Protein AF-K1QBT9-F1 (afdb_monomer)

InterPro domains:
  IPR003609 PAN/Appl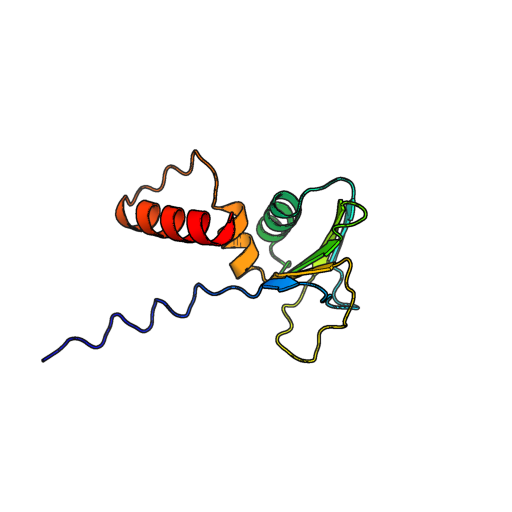e domain [PF00024] (20-82)

Mean predicted aligned error: 10.15 Å

Solvent-accessible surface area (backbone atoms only — not comparable to full-atom values): 6742 Å² total; per-residue (Å²): 143,89,88,81,87,72,71,82,71,67,72,80,67,76,38,52,73,39,81,25,22,31,70,74,95,36,76,72,48,75,52,66,85,42,54,69,53,53,43,25,42,53,31,69,72,36,85,65,37,27,18,35,33,31,30,75,83,71,27,32,30,32,30,14,58,53,66,69,76,73,86,70,43,47,84,36,75,54,25,32,24,31,25,44,57,29,22,53,53,57,46,62,62,50,101,76,70,85,59,94,45,71,73,57,46,56,51,51,54,51,56,42,57,70,73,75,112

pLDDT: mean 80.0, std 20.28, range [39.88, 98.38]

Radius of gyration: 15.53 Å; Cα contacts (8 Å, |Δi|>4): 201; chains: 1; bounding box: 28×53×39 Å

Foldseek 3Di:
DPPDPPPPVVVPQPWDKDAQKDAPPQFPDKDFPADPLVLLVVLLVDPQFFKWKAFQVGRMITTGSDDDDPPNIDGGNRIMITTNSRSCLSNVPDPDPPDVDPVVVVVSVVSNVVVVD

Structure (mmCIF, N/CA/C/O backbone):
data_AF-K1QBT9-F1
#
_entry.id   AF-K1QBT9-F1
#
loop_
_atom_site.group_PDB
_atom_site.id
_atom_site.type_symbol
_atom_site.label_atom_id
_atom_site.label_alt_id
_atom_site.label_comp_id
_atom_site.label_asym_id
_atom_site.label_entity_id
_atom_site.label_seq_id
_atom_site.pdbx_PDB_ins_code
_atom_site.Cartn_x
_atom_site.Cartn_y
_atom_site.Cartn_z
_atom_site.occupancy
_atom_site.B_iso_or_equiv
_atom_site.auth_seq_id
_atom_site.auth_comp_id
_atom_site.auth_asym_id
_atom_site.auth_atom_id
_atom_site.pdbx_PDB_model_num
ATOM 1 N N . MET A 1 1 ? 10.843 -41.337 18.438 1.00 39.91 1 MET A N 1
ATOM 2 C CA . MET A 1 1 ? 10.673 -40.522 17.213 1.00 39.91 1 MET A CA 1
ATOM 3 C C . MET A 1 1 ? 9.212 -40.132 17.057 1.00 39.91 1 MET A C 1
ATOM 5 O O . MET A 1 1 ? 8.413 -40.999 16.743 1.00 39.91 1 MET A O 1
ATOM 9 N N . LYS A 1 2 ? 8.862 -38.873 17.334 1.00 43.38 2 LYS A N 1
ATOM 10 C CA . LYS A 1 2 ? 7.578 -38.223 16.996 1.00 43.38 2 LYS A CA 1
ATOM 11 C C . LYS A 1 2 ? 7.797 -36.707 17.134 1.00 43.38 2 LYS A C 1
ATOM 13 O O . LYS A 1 2 ? 7.270 -36.060 18.024 1.00 43.38 2 LYS A O 1
ATOM 18 N N . VAL A 1 3 ? 8.692 -36.174 16.302 1.00 46.22 3 VAL A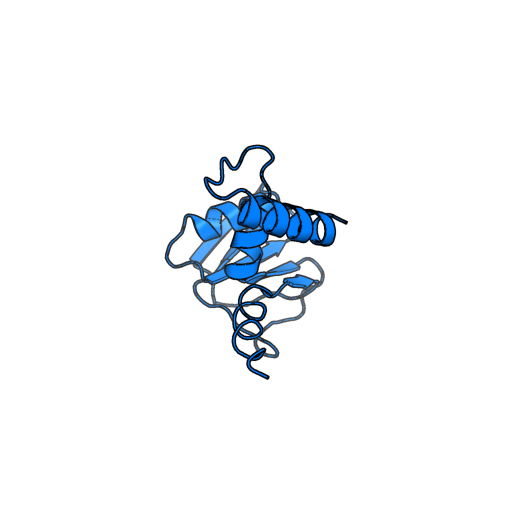 N 1
ATOM 19 C CA . VAL A 1 3 ? 9.015 -34.739 16.214 1.00 46.22 3 VAL A CA 1
ATOM 20 C C . VAL A 1 3 ? 8.748 -34.314 14.774 1.00 46.22 3 VAL A C 1
ATOM 22 O O . VAL A 1 3 ? 9.682 -34.131 14.014 1.00 46.22 3 VAL A O 1
ATOM 25 N N . PHE A 1 4 ? 7.479 -34.266 14.356 1.00 45.38 4 PHE A N 1
ATOM 26 C CA . PHE A 1 4 ? 7.121 -33.834 12.992 1.00 45.38 4 PHE A CA 1
ATOM 27 C C . PHE A 1 4 ? 5.760 -33.113 12.894 1.00 45.38 4 PHE A C 1
ATOM 29 O O . PHE A 1 4 ? 5.167 -33.081 11.826 1.00 45.38 4 PHE A O 1
ATOM 36 N N . ILE A 1 5 ? 5.252 -32.496 13.973 1.00 49.09 5 ILE A N 1
ATOM 37 C CA . ILE A 1 5 ? 4.005 -31.689 13.923 1.00 49.09 5 ILE A CA 1
ATOM 38 C C . ILE A 1 5 ? 4.209 -30.278 14.506 1.00 49.09 5 ILE A C 1
ATOM 40 O O . ILE A 1 5 ? 3.358 -29.751 15.208 1.00 49.09 5 ILE A O 1
ATOM 44 N N . LEU A 1 6 ? 5.368 -29.658 14.267 1.00 44.72 6 LEU A N 1
ATOM 45 C CA . LEU A 1 6 ? 5.625 -28.265 14.683 1.00 44.72 6 LEU A CA 1
ATOM 46 C C . LEU A 1 6 ? 6.148 -27.362 13.554 1.00 44.72 6 LEU A C 1
ATOM 48 O O . LEU A 1 6 ? 6.244 -26.155 13.741 1.00 44.72 6 LEU A O 1
ATOM 52 N N . LEU A 1 7 ? 6.436 -27.916 12.371 1.00 41.09 7 LEU A N 1
ATOM 53 C CA . LEU A 1 7 ? 6.976 -27.165 11.229 1.00 41.09 7 LEU A CA 1
ATOM 54 C C . LEU A 1 7 ? 5.905 -26.576 10.298 1.00 41.09 7 LEU A C 1
ATOM 56 O O . LEU A 1 7 ? 6.219 -25.677 9.530 1.00 41.09 7 LEU A O 1
ATOM 60 N N . SER A 1 8 ? 4.646 -27.016 10.374 1.00 39.88 8 SER A N 1
ATOM 61 C CA . SER A 1 8 ? 3.584 -26.532 9.476 1.00 39.88 8 SER A CA 1
ATOM 62 C C . SER A 1 8 ? 3.022 -25.156 9.849 1.00 39.88 8 SER A C 1
ATOM 64 O O . SER A 1 8 ? 2.360 -24.531 9.028 1.00 39.88 8 SER A O 1
ATOM 66 N N . VAL A 1 9 ? 3.283 -24.663 11.065 1.00 43.50 9 VAL A N 1
ATOM 67 C CA . VAL A 1 9 ? 2.724 -23.388 11.555 1.00 43.50 9 VAL A CA 1
ATOM 68 C C . VAL A 1 9 ? 3.670 -22.199 11.350 1.00 43.50 9 VAL A C 1
ATOM 70 O O . VAL A 1 9 ? 3.236 -21.057 11.456 1.00 43.50 9 VAL A O 1
ATOM 73 N N . LEU A 1 10 ? 4.953 -22.435 11.037 1.00 43.00 10 LEU A N 1
ATOM 74 C CA . LEU A 1 10 ? 5.927 -21.355 10.809 1.00 43.00 10 LEU A CA 1
ATOM 75 C C . LEU A 1 10 ? 5.833 -20.735 9.407 1.00 43.00 10 LEU A C 1
ATOM 77 O O . LEU A 1 10 ? 6.249 -19.597 9.221 1.00 43.00 10 LEU A O 1
ATOM 81 N N . SER A 1 11 ? 5.288 -21.452 8.424 1.00 42.75 11 SER A N 1
ATOM 82 C CA . SER A 1 11 ? 5.237 -20.990 7.028 1.00 42.75 11 SER A CA 1
ATOM 83 C C . SER A 1 11 ? 4.114 -19.983 6.747 1.00 42.75 11 SER A C 1
ATOM 85 O O . SER A 1 11 ? 4.080 -19.397 5.673 1.00 42.75 11 SER A O 1
ATOM 87 N N . LEU A 1 12 ? 3.196 -19.770 7.696 1.00 45.06 12 LEU A N 1
ATOM 88 C CA . LEU A 1 12 ? 1.986 -18.954 7.519 1.00 45.06 12 LEU A CA 1
ATOM 89 C C . LEU A 1 12 ? 2.170 -17.461 7.856 1.00 45.06 12 LEU A C 1
ATOM 91 O O . LEU A 1 12 ? 1.202 -16.710 7.820 1.00 45.06 12 LEU A O 1
ATOM 95 N N . ILE A 1 13 ? 3.389 -17.022 8.186 1.00 54.06 13 ILE A N 1
ATOM 96 C CA . ILE A 1 13 ? 3.663 -15.659 8.695 1.00 54.06 13 ILE A CA 1
ATOM 97 C C . ILE A 1 13 ? 4.619 -14.843 7.806 1.00 54.06 13 ILE A C 1
ATOM 99 O O . ILE A 1 13 ? 4.928 -13.684 8.099 1.00 54.06 13 ILE A O 1
ATOM 103 N N . ALA A 1 14 ? 5.091 -15.414 6.698 1.00 67.62 14 ALA A N 1
ATOM 104 C CA . ALA A 1 14 ? 5.900 -14.688 5.725 1.00 67.62 14 ALA A CA 1
ATOM 105 C C . ALA A 1 14 ? 4.981 -13.940 4.747 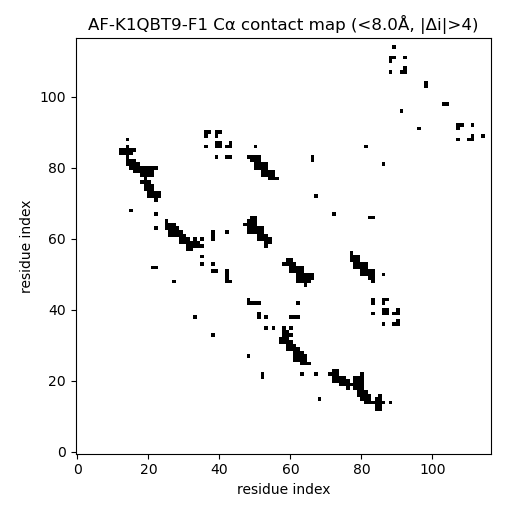1.00 67.62 14 ALA A C 1
ATOM 107 O O . ALA A 1 14 ? 4.741 -14.404 3.640 1.00 67.62 14 ALA A O 1
ATOM 108 N N . GLY A 1 15 ? 4.416 -12.813 5.187 1.00 84.19 15 GLY A N 1
ATOM 109 C CA . GLY A 1 15 ? 3.724 -11.898 4.277 1.00 84.19 15 GLY A CA 1
ATOM 110 C C . GLY A 1 15 ? 4.679 -11.288 3.250 1.00 84.19 15 GLY A C 1
ATOM 111 O O . GLY A 1 15 ? 5.836 -11.005 3.577 1.00 84.19 15 GLY A O 1
ATOM 112 N N . GLU A 1 16 ? 4.189 -11.086 2.033 1.00 92.19 16 GLU A N 1
ATOM 113 C CA . GLU A 1 16 ? 4.936 -10.548 0.898 1.00 92.19 16 GLU A CA 1
ATOM 114 C C . GLU A 1 16 ? 5.246 -9.054 1.078 1.00 92.19 16 GLU A C 1
ATOM 116 O O . GLU A 1 16 ? 4.393 -8.267 1.499 1.00 92.19 16 GLU A O 1
ATOM 121 N N . TYR A 1 17 ? 6.489 -8.686 0.764 1.00 93.56 17 TYR A N 1
ATOM 122 C CA . TYR A 1 17 ? 7.017 -7.325 0.793 1.00 93.56 17 TYR A CA 1
ATOM 123 C C . TYR A 1 17 ? 7.923 -7.143 -0.416 1.00 93.56 17 TYR A C 1
ATOM 125 O O . TYR A 1 17 ? 9.036 -7.669 -0.440 1.00 93.56 17 TYR A O 1
ATOM 133 N N . ASP A 1 18 ? 7.448 -6.396 -1.405 1.00 94.50 18 ASP A N 1
ATOM 134 C CA . ASP A 1 18 ? 8.147 -6.235 -2.673 1.00 94.50 18 ASP A CA 1
ATOM 135 C C . ASP A 1 18 ? 8.455 -4.757 -2.914 1.00 94.50 18 ASP A C 1
ATOM 137 O O . ASP A 1 18 ? 7.584 -3.941 -3.233 1.00 94.50 18 ASP A O 1
ATOM 141 N N . TYR A 1 19 ? 9.731 -4.402 -2.777 1.00 95.31 19 TYR A N 1
ATOM 142 C CA . TYR A 1 19 ? 10.216 -3.072 -3.123 1.00 95.31 19 TYR A CA 1
ATOM 143 C C . TYR A 1 19 ? 10.219 -2.879 -4.641 1.00 95.31 19 TYR A C 1
ATOM 145 O O . TYR A 1 19 ? 10.738 -3.713 -5.380 1.00 95.31 19 TYR A O 1
ATOM 153 N N . GLY A 1 20 ? 9.733 -1.728 -5.101 1.00 95.75 20 GLY A N 1
ATOM 154 C CA . GLY A 1 20 ? 9.747 -1.367 -6.515 1.00 95.75 20 GLY A CA 1
ATOM 155 C C . GLY A 1 20 ? 8.633 -2.032 -7.317 1.00 95.75 20 GLY A C 1
ATOM 156 O O . GLY A 1 20 ? 8.694 -2.036 -8.545 1.00 95.75 20 GLY A O 1
ATOM 157 N N . TYR A 1 21 ? 7.635 -2.586 -6.629 1.00 95.94 21 TYR A N 1
ATOM 158 C CA . TYR A 1 21 ? 6.472 -3.208 -7.234 1.00 95.94 21 TYR A CA 1
ATOM 159 C C . TYR A 1 21 ? 5.183 -2.564 -6.743 1.00 95.94 21 TYR A C 1
AT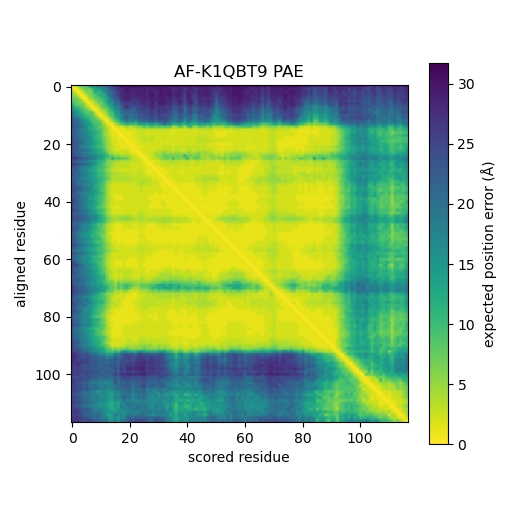OM 161 O O . TYR A 1 21 ? 5.087 -2.067 -5.619 1.00 95.94 21 TYR A O 1
ATOM 169 N N . ARG A 1 22 ? 4.181 -2.611 -7.615 1.00 95.25 22 ARG A N 1
ATOM 170 C CA . ARG A 1 22 ? 2.818 -2.152 -7.384 1.00 95.25 22 ARG A CA 1
ATOM 171 C C . ARG A 1 22 ? 1.850 -3.163 -7.985 1.00 95.25 22 ARG A C 1
ATOM 173 O O . ARG A 1 22 ? 2.166 -3.837 -8.962 1.00 95.25 22 ARG A O 1
ATOM 180 N N . VAL A 1 23 ? 0.661 -3.267 -7.410 1.00 94.62 23 VAL A N 1
ATOM 181 C CA . VAL A 1 23 ? -0.469 -3.931 -8.058 1.00 94.62 23 VAL A CA 1
ATOM 182 C C . VAL A 1 23 ? -1.398 -2.886 -8.671 1.00 94.62 23 VAL A C 1
ATOM 184 O O . VAL A 1 23 ? -1.887 -1.999 -7.972 1.00 94.62 23 VAL A O 1
ATOM 187 N N . ASP A 1 24 ? -1.663 -3.018 -9.970 1.00 90.56 24 ASP A N 1
ATOM 188 C CA . ASP A 1 24 ? -2.519 -2.109 -10.732 1.00 90.56 24 ASP A CA 1
ATOM 189 C C . ASP A 1 24 ? -3.977 -2.583 -10.778 1.00 90.56 24 ASP A C 1
ATOM 191 O O . ASP A 1 24 ? -4.270 -3.778 -10.751 1.00 90.56 24 ASP A O 1
ATOM 195 N N . ASN A 1 25 ? -4.913 -1.638 -10.913 1.00 87.38 25 ASN A N 1
ATOM 196 C CA . ASN A 1 25 ? -6.351 -1.893 -11.111 1.00 87.38 25 ASN A CA 1
ATOM 197 C C . ASN A 1 25 ? -7.042 -2.702 -9.994 1.00 87.38 25 ASN A C 1
ATOM 199 O O . ASN A 1 25 ? -8.173 -3.162 -10.167 1.00 87.38 25 ASN A O 1
ATOM 203 N N . GLN A 1 26 ? -6.397 -2.842 -8.834 1.00 89.56 26 GLN A N 1
ATOM 204 C CA . GLN A 1 26 ? -6.975 -3.480 -7.650 1.00 89.56 26 GLN A CA 1
ATOM 205 C C . GLN A 1 26 ? -7.428 -2.469 -6.584 1.00 89.56 26 GLN A C 1
ATOM 207 O O . GLN A 1 26 ? -7.718 -2.858 -5.457 1.00 89.56 26 GLN A O 1
ATOM 212 N N . LEU A 1 27 ? -7.503 -1.178 -6.927 1.00 93.12 27 LEU A N 1
ATOM 213 C CA . LEU A 1 27 ? -7.707 -0.089 -5.974 1.00 93.12 27 LEU A CA 1
ATOM 214 C C . LEU A 1 27 ? -9.090 -0.143 -5.308 1.00 93.12 27 LEU A C 1
ATOM 216 O O . LEU A 1 27 ? -10.126 -0.067 -5.964 1.00 93.12 27 LEU A O 1
ATOM 220 N N . LEU A 1 28 ? -9.085 -0.196 -3.982 1.00 95.06 28 LEU A N 1
ATOM 221 C CA . LEU A 1 28 ? -10.250 -0.038 -3.119 1.00 95.06 28 LEU A CA 1
ATOM 222 C C . LEU A 1 28 ? -10.386 1.408 -2.631 1.00 95.06 28 LEU A C 1
ATOM 224 O O . LEU A 1 28 ? -11.477 1.973 -2.616 1.00 95.06 28 LEU A O 1
ATOM 228 N N . LYS A 1 29 ? -9.272 1.995 -2.186 1.00 95.81 29 LYS A N 1
ATOM 229 C CA . LYS A 1 29 ? -9.209 3.347 -1.626 1.00 95.81 29 LYS A CA 1
ATOM 230 C C . LYS A 1 29 ? -7.782 3.869 -1.720 1.00 95.81 29 LYS A C 1
ATOM 232 O O . LYS A 1 29 ? -6.851 3.102 -1.505 1.00 95.81 29 LYS A O 1
ATOM 237 N N . SER A 1 30 ? -7.617 5.164 -1.958 1.00 96.94 30 SER A N 1
ATOM 238 C CA . SER A 1 30 ? -6.325 5.846 -1.866 1.00 96.94 30 SER A CA 1
ATOM 239 C C . SER A 1 30 ? -6.383 7.021 -0.895 1.00 96.94 30 SER A C 1
ATOM 241 O O . SER A 1 30 ? -7.427 7.663 -0.749 1.00 96.94 30 SER A O 1
ATOM 243 N N . PHE A 1 31 ? -5.266 7.311 -0.238 1.00 97.25 31 PHE A N 1
ATOM 244 C CA . PHE A 1 31 ? -5.090 8.477 0.628 1.00 97.25 31 PHE A CA 1
ATOM 245 C C . PHE A 1 31 ? -3.613 8.885 0.682 1.00 97.25 31 PHE A C 1
ATOM 247 O O . PHE A 1 31 ? -2.733 8.093 0.353 1.00 97.25 31 PHE A O 1
ATOM 254 N N . ASN A 1 32 ? -3.358 10.132 1.071 1.00 96.81 32 ASN A N 1
ATOM 255 C CA . ASN A 1 32 ? -2.025 10.734 1.124 1.00 96.81 32 ASN A CA 1
ATOM 256 C C . ASN A 1 32 ? -1.632 11.056 2.572 1.00 96.81 32 ASN A C 1
ATOM 258 O O . ASN A 1 32 ? -2.433 10.854 3.485 1.00 96.81 32 ASN A O 1
ATOM 262 N N . ASP A 1 33 ? -0.417 11.577 2.752 1.00 95.25 33 ASP A N 1
ATOM 263 C CA . ASP A 1 33 ? 0.125 12.048 4.032 1.00 95.25 33 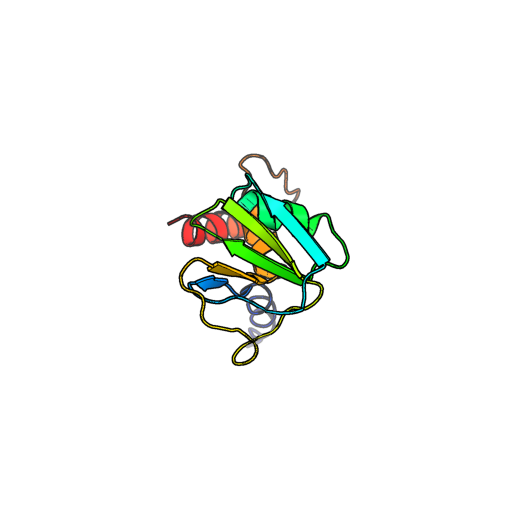ASP A CA 1
ATOM 264 C C . ASP A 1 33 ? 0.165 10.958 5.117 1.00 95.25 33 ASP A C 1
ATOM 266 O O . ASP A 1 33 ? -0.106 11.194 6.297 1.00 95.25 33 ASP A O 1
ATOM 270 N N . VAL A 1 34 ? 0.514 9.731 4.718 1.00 95.12 34 VAL A N 1
ATOM 271 C CA . VAL A 1 34 ? 0.599 8.569 5.609 1.00 95.12 34 VAL A CA 1
ATOM 272 C C . VAL A 1 34 ? 1.955 7.888 5.513 1.00 95.12 34 VAL A C 1
ATOM 274 O O . VAL A 1 34 ? 2.549 7.799 4.449 1.00 95.12 34 VAL A O 1
ATOM 277 N N . GLY A 1 35 ? 2.444 7.356 6.632 1.00 94.94 35 GLY A N 1
ATOM 278 C CA . GLY A 1 35 ? 3.600 6.460 6.622 1.00 94.94 35 GLY A CA 1
ATOM 279 C C . GLY A 1 35 ? 3.212 5.028 6.246 1.00 94.94 35 GLY A C 1
ATOM 280 O O . GLY A 1 35 ? 2.065 4.618 6.426 1.00 94.94 35 GLY A O 1
ATOM 281 N N . GLU A 1 36 ? 4.195 4.237 5.825 1.00 94.88 36 GLU A N 1
ATOM 282 C CA . GLU A 1 36 ? 4.048 2.825 5.438 1.00 94.88 36 GLU A CA 1
ATOM 283 C C . GLU A 1 36 ? 3.283 1.985 6.478 1.00 94.88 36 GLU A C 1
ATOM 285 O O . GLU A 1 36 ? 2.309 1.294 6.176 1.00 94.88 36 GLU A O 1
ATOM 290 N N . ARG A 1 37 ? 3.646 2.123 7.757 1.00 94.12 37 ARG A N 1
ATOM 291 C CA . ARG A 1 37 ? 2.949 1.437 8.851 1.00 94.12 37 ARG A CA 1
ATOM 292 C C . ARG A 1 37 ? 1.489 1.877 8.981 1.00 94.12 37 ARG A C 1
ATOM 294 O O . ARG A 1 37 ? 0.628 1.046 9.262 1.00 94.12 37 ARG A O 1
ATOM 301 N N . SER A 1 38 ? 1.206 3.169 8.821 1.00 95.00 38 SER A N 1
ATOM 302 C CA . SER A 1 38 ? -0.165 3.690 8.872 1.00 95.00 38 SER A CA 1
ATOM 303 C C . SER A 1 38 ? -0.984 3.190 7.682 1.00 95.00 38 SER A C 1
ATOM 305 O O . SER A 1 38 ? -2.124 2.782 7.875 1.00 95.00 38 SER A O 1
ATOM 307 N N . CYS A 1 39 ? -0.380 3.101 6.494 1.00 97.19 39 CYS A N 1
ATOM 308 C CA . CYS A 1 39 ? -0.977 2.468 5.316 1.00 97.19 39 CYS A CA 1
ATOM 309 C C . CYS A 1 39 ? -1.415 1.020 5.616 1.00 97.19 39 CYS A C 1
ATOM 311 O O . CYS A 1 39 ? -2.561 0.639 5.366 1.00 97.19 39 CYS A O 1
ATOM 313 N N . CYS A 1 40 ? -0.558 0.239 6.279 1.00 96.19 40 CYS A N 1
ATOM 314 C CA . CYS A 1 40 ? -0.906 -1.113 6.711 1.00 96.19 40 CYS A CA 1
ATOM 315 C C . CYS A 1 40 ? -1.981 -1.174 7.808 1.00 96.19 40 CYS A C 1
ATOM 317 O O . CYS A 1 40 ? -2.840 -2.056 7.764 1.00 96.19 40 CYS A O 1
ATOM 319 N N . LYS A 1 41 ? -1.985 -0.240 8.770 1.00 95.19 41 LYS A N 1
ATOM 320 C CA . LYS A 1 41 ? -3.049 -0.150 9.789 1.00 95.19 41 LYS A CA 1
ATOM 321 C C . LYS A 1 41 ? -4.422 0.074 9.158 1.00 95.19 41 LYS A C 1
ATOM 323 O O . LYS A 1 41 ? -5.373 -0.615 9.524 1.00 95.19 41 LYS A O 1
ATOM 328 N N . GLU A 1 42 ? -4.506 0.981 8.191 1.00 95.75 42 GLU A N 1
ATOM 329 C CA . GLU A 1 42 ? -5.736 1.248 7.441 1.00 95.75 42 GLU A CA 1
ATOM 330 C C . GLU A 1 42 ? -6.202 0.008 6.668 1.00 95.75 42 GLU A C 1
ATOM 332 O O . GLU A 1 42 ? -7.382 -0.340 6.717 1.00 95.75 42 GLU A O 1
ATOM 337 N N . CYS A 1 43 ? -5.282 -0.726 6.030 1.00 96.69 43 CYS A N 1
ATOM 338 C CA . CYS A 1 43 ? -5.626 -1.988 5.374 1.00 96.69 43 CYS A CA 1
ATOM 339 C C . CYS A 1 43 ? -6.221 -3.001 6.355 1.00 96.69 43 CYS A C 1
ATOM 341 O O . CYS A 1 43 ? -7.264 -3.585 6.078 1.00 96.69 43 CYS A O 1
ATOM 343 N N . ILE A 1 44 ? -5.613 -3.194 7.529 1.00 94.56 44 ILE A N 1
ATOM 344 C CA . ILE A 1 44 ? -6.121 -4.146 8.530 1.00 94.56 44 ILE A CA 1
ATOM 345 C C . ILE A 1 44 ? -7.517 -3.747 9.012 1.00 94.56 44 ILE A C 1
ATOM 347 O O . ILE A 1 44 ? -8.378 -4.618 9.143 1.00 94.56 44 ILE A O 1
ATOM 351 N N . ALA A 1 45 ? -7.759 -2.453 9.228 1.00 94.00 45 ALA A N 1
ATOM 352 C CA . ALA A 1 45 ? -9.067 -1.944 9.627 1.00 94.00 45 ALA A CA 1
ATOM 353 C C . ALA A 1 45 ? -10.143 -2.145 8.540 1.00 94.00 45 ALA A C 1
ATOM 355 O O . ALA A 1 45 ? -11.320 -2.307 8.861 1.00 94.00 45 ALA A O 1
ATOM 356 N N . TYR A 1 46 ? -9.754 -2.185 7.263 1.00 93.62 46 TYR A N 1
ATOM 357 C CA . TYR A 1 46 ? -10.656 -2.420 6.137 1.00 93.62 46 TYR A CA 1
ATOM 358 C C . TYR A 1 46 ? -10.763 -3.918 5.803 1.00 93.62 46 TYR A C 1
ATOM 360 O O . TYR A 1 46 ? -9.839 -4.520 5.256 1.00 93.62 46 TYR A O 1
ATOM 368 N N . THR A 1 47 ? -11.912 -4.540 6.082 1.00 89.94 47 THR A N 1
ATOM 369 C CA . THR A 1 47 ? -12.136 -5.994 5.912 1.00 89.94 47 THR A CA 1
ATOM 370 C C . THR A 1 47 ? -11.853 -6.516 4.505 1.00 89.94 47 THR A C 1
ATOM 372 O O . THR A 1 47 ? -11.354 -7.628 4.358 1.00 89.94 47 THR A O 1
ATOM 375 N N . ASN A 1 48 ? -12.124 -5.712 3.476 1.00 94.94 48 ASN A N 1
ATOM 376 C CA . ASN A 1 48 ? -11.922 -6.107 2.081 1.00 94.94 48 ASN A CA 1
ATOM 377 C C . ASN A 1 48 ? -10.499 -5.847 1.564 1.00 94.94 48 ASN A C 1
ATOM 379 O O . ASN A 1 48 ? -10.200 -6.228 0.438 1.00 94.94 48 ASN A O 1
ATOM 383 N N . CYS A 1 49 ? -9.623 -5.205 2.343 1.00 97.44 49 CYS A N 1
ATOM 384 C CA . CYS A 1 49 ? -8.254 -4.955 1.905 1.00 97.44 49 CYS A CA 1
ATOM 385 C C . CYS A 1 49 ? -7.417 -6.237 1.992 1.00 97.44 49 CYS A C 1
ATOM 387 O O . CYS A 1 49 ? -7.357 -6.858 3.048 1.00 97.44 49 CYS A O 1
ATOM 389 N N . GLN A 1 50 ? -6.750 -6.624 0.910 1.00 97.06 50 GLN A N 1
ATOM 390 C CA . GLN A 1 50 ? -5.890 -7.813 0.849 1.00 97.06 50 GLN A CA 1
ATOM 391 C C . GLN A 1 50 ? -4.410 -7.472 0.638 1.00 97.06 50 GLN A C 1
ATOM 393 O O . GLN A 1 50 ? -3.546 -8.305 0.908 1.00 97.06 50 GLN A 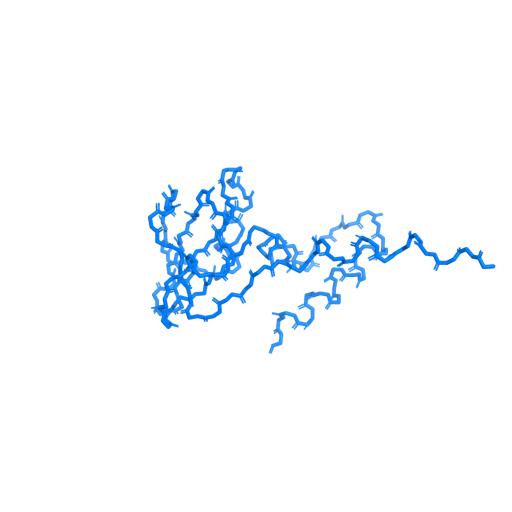O 1
ATOM 398 N N . SER A 1 51 ? -4.099 -6.252 0.205 1.00 97.19 51 SER A N 1
ATOM 399 C CA . SER A 1 51 ? -2.734 -5.735 0.109 1.00 97.19 51 SER A CA 1
ATOM 400 C C . SER A 1 51 ? -2.740 -4.214 -0.005 1.00 97.19 51 SER A C 1
ATOM 402 O O . SER A 1 51 ? -3.793 -3.602 -0.197 1.00 97.19 51 SER A O 1
ATOM 404 N N . VAL A 1 52 ? -1.566 -3.596 0.062 1.00 98.12 52 VAL A N 1
ATOM 405 C CA . VAL A 1 52 ? -1.380 -2.161 -0.156 1.00 98.12 52 VAL A CA 1
ATOM 406 C C . VAL A 1 52 ? -0.265 -1.880 -1.155 1.00 98.12 52 VAL A C 1
ATOM 408 O O . VAL A 1 52 ? 0.681 -2.660 -1.262 1.00 98.12 52 VAL A O 1
ATOM 411 N N . ASN A 1 53 ? -0.364 -0.746 -1.846 1.00 98.00 53 ASN A N 1
ATOM 412 C CA . ASN A 1 53 ? 0.767 -0.110 -2.512 1.00 98.00 53 ASN A CA 1
ATOM 413 C C . ASN A 1 53 ? 1.099 1.177 -1.753 1.00 98.00 53 ASN A C 1
ATOM 415 O O . ASN A 1 53 ? 0.264 2.077 -1.661 1.00 98.00 53 ASN A O 1
ATOM 419 N N . TYR A 1 54 ? 2.307 1.274 -1.214 1.00 98.38 54 TYR A N 1
ATOM 420 C CA . TYR A 1 54 ? 2.794 2.471 -0.539 1.00 98.38 54 TYR A CA 1
ATOM 421 C C . TYR A 1 54 ? 3.810 3.195 -1.421 1.00 98.38 54 TYR A C 1
ATOM 423 O O . TYR A 1 54 ? 4.812 2.603 -1.819 1.00 98.38 54 TYR A O 1
ATOM 431 N N . ASN A 1 55 ? 3.572 4.466 -1.729 1.00 98.12 55 ASN A N 1
ATOM 432 C CA . ASN A 1 55 ? 4.490 5.290 -2.503 1.00 98.12 55 ASN A CA 1
ATOM 433 C C . ASN A 1 55 ? 5.415 6.073 -1.562 1.00 98.12 55 ASN A C 1
ATOM 435 O O . ASN A 1 55 ? 4.984 6.957 -0.822 1.00 98.12 55 ASN A O 1
ATOM 439 N N . LYS A 1 56 ? 6.713 5.770 -1.612 1.00 96.81 56 LYS A N 1
ATOM 440 C CA . LYS A 1 56 ? 7.721 6.367 -0.721 1.00 96.81 56 LYS A CA 1
ATOM 441 C C . LYS A 1 56 ? 8.061 7.813 -1.075 1.00 96.81 56 LYS A C 1
ATOM 443 O O . LYS A 1 56 ? 8.594 8.522 -0.229 1.00 96.81 56 LYS A O 1
ATOM 448 N N . ASN A 1 57 ? 7.797 8.243 -2.309 1.00 97.19 57 ASN A N 1
ATOM 449 C CA . ASN A 1 57 ? 8.186 9.574 -2.773 1.00 97.19 57 ASN A CA 1
ATOM 450 C C . ASN A 1 57 ? 7.192 10.649 -2.330 1.00 97.19 57 ASN A C 1
ATOM 452 O O . ASN A 1 57 ? 7.594 11.780 -2.073 1.00 97.19 57 ASN A O 1
ATOM 456 N N . ASN A 1 58 ? 5.901 10.316 -2.272 1.00 97.25 58 ASN A N 1
ATOM 457 C CA . ASN A 1 58 ? 4.836 11.267 -1.938 1.00 97.25 58 ASN A CA 1
ATOM 458 C C . ASN A 1 58 ? 3.984 10.844 -0.733 1.00 97.25 58 ASN A C 1
ATOM 460 O O . ASN A 1 58 ? 2.987 11.502 -0.447 1.00 97.25 58 ASN A O 1
ATOM 464 N N . TYR A 1 59 ? 4.367 9.771 -0.035 1.00 97.75 59 TYR A N 1
ATOM 465 C CA . TYR A 1 59 ? 3.688 9.288 1.168 1.00 97.75 59 TYR A CA 1
ATOM 466 C C . TYR A 1 59 ? 2.208 8.943 0.928 1.00 97.75 59 TYR A C 1
ATOM 468 O O . TYR A 1 59 ? 1.359 9.143 1.803 1.00 97.75 59 TYR A O 1
ATOM 476 N N . SER A 1 60 ? 1.883 8.443 -0.270 1.00 98.06 60 SER A N 1
ATOM 477 C CA . SER A 1 60 ? 0.545 7.954 -0.598 1.00 98.06 60 SER A CA 1
ATOM 478 C C . SER A 1 60 ? 0.397 6.455 -0.350 1.00 98.06 60 SER A C 1
ATOM 480 O O . SER A 1 60 ? 1.350 5.677 -0.415 1.00 98.06 60 SER A O 1
ATOM 482 N N . CYS A 1 61 ? -0.830 6.046 -0.051 1.00 98.19 61 CYS A N 1
ATOM 483 C CA . CYS A 1 61 ? -1.217 4.666 0.180 1.00 98.19 61 CYS A CA 1
ATOM 484 C C . CYS A 1 61 ? -2.423 4.310 -0.679 1.00 98.19 61 CYS A C 1
ATOM 486 O O . CYS A 1 61 ? -3.412 5.044 -0.729 1.00 98.19 61 CYS A O 1
ATOM 488 N N . GLU A 1 62 ? -2.356 3.144 -1.303 1.00 98.12 62 GLU A N 1
ATOM 489 C CA . GLU A 1 62 ? -3.438 2.524 -2.050 1.00 98.12 62 GLU A CA 1
ATOM 490 C C . GLU A 1 62 ? -3.797 1.202 -1.376 1.00 98.12 62 GLU A C 1
ATOM 492 O O . GLU A 1 62 ? -2.963 0.305 -1.286 1.00 98.12 62 GLU A O 1
ATOM 497 N N . LEU A 1 63 ? -5.032 1.065 -0.903 1.00 98.12 63 LEU A N 1
ATOM 498 C CA . LEU A 1 63 ? -5.576 -0.207 -0.433 1.00 98.12 63 LEU A CA 1
ATOM 499 C C . LEU A 1 63 ? -6.089 -0.996 -1.629 1.00 98.12 63 LEU A C 1
ATOM 501 O O . LEU A 1 63 ? -6.787 -0.426 -2.467 1.00 98.12 63 LEU A O 1
ATOM 505 N N . ASN A 1 64 ? -5.825 -2.299 -1.668 1.00 97.88 64 ASN A N 1
ATOM 506 C CA . ASN A 1 64 ? -6.242 -3.170 -2.760 1.00 97.88 64 ASN A CA 1
ATOM 507 C C . ASN A 1 64 ? -7.193 -4.276 -2.298 1.00 97.88 64 ASN A C 1
ATOM 509 O O . ASN A 1 64 ? -7.038 -4.804 -1.197 1.00 97.88 64 ASN A O 1
ATOM 513 N N . TYR A 1 65 ? -8.153 -4.669 -3.142 1.00 95.94 65 TYR A N 1
ATOM 514 C CA . TYR A 1 65 ? -9.093 -5.761 -2.834 1.00 95.94 65 TYR A CA 1
ATOM 515 C C . TYR A 1 65 ? -8.515 -7.168 -3.068 1.00 95.94 65 TYR A C 1
ATOM 517 O O . TYR A 1 65 ? -9.126 -8.152 -2.655 1.00 95.94 65 TYR A O 1
ATOM 525 N N . GLN A 1 66 ? -7.340 -7.282 -3.696 1.00 93.81 66 GLN A N 1
ATOM 526 C CA . GLN A 1 66 ? -6.656 -8.554 -3.946 1.00 93.81 66 GLN A CA 1
ATOM 527 C C . GLN A 1 66 ? -5.188 -8.503 -3.551 1.00 93.81 66 GLN A C 1
ATOM 529 O O . GLN A 1 66 ? -4.518 -7.493 -3.735 1.00 93.81 66 GLN A O 1
ATOM 534 N N . HIS A 1 67 ? -4.697 -9.642 -3.070 1.00 92.50 67 HIS A N 1
ATOM 535 C CA . HIS A 1 67 ? -3.280 -9.961 -3.056 1.00 92.50 67 HIS A CA 1
ATOM 536 C C . HIS A 1 67 ? -2.927 -10.667 -4.370 1.00 92.50 67 HIS A C 1
ATOM 538 O O . HIS A 1 67 ? -3.629 -11.592 -4.778 1.00 92.50 67 HIS A O 1
ATOM 544 N N . ILE A 1 68 ? -1.850 -10.231 -5.022 1.00 89.25 68 ILE A N 1
ATOM 545 C CA . ILE A 1 68 ? -1.355 -10.814 -6.269 1.00 89.25 68 ILE A CA 1
ATOM 546 C C . ILE A 1 68 ? 0.110 -11.172 -6.057 1.00 89.25 68 ILE A C 1
ATOM 548 O O . ILE A 1 68 ? 0.944 -10.283 -5.910 1.00 89.25 68 ILE A O 1
ATOM 552 N N . SER A 1 69 ? 0.425 -12.464 -6.071 1.00 83.56 69 SER A N 1
ATOM 553 C CA . SER A 1 69 ? 1.797 -12.955 -5.953 1.00 83.56 69 SER A CA 1
ATOM 554 C C . SER A 1 69 ? 2.500 -13.007 -7.317 1.00 83.56 69 SER A C 1
ATOM 556 O O . SER A 1 69 ? 1.880 -13.233 -8.361 1.00 83.56 69 SER A O 1
ATOM 558 N N . GLY A 1 70 ? 3.817 -12.781 -7.327 1.00 75.81 70 GLY A N 1
ATOM 559 C CA . GLY A 1 70 ? 4.650 -12.937 -8.527 1.00 75.81 70 GLY A CA 1
ATOM 560 C C . GLY A 1 70 ? 4.300 -12.002 -9.709 1.00 75.81 70 GLY A C 1
ATOM 561 O O . GLY A 1 70 ? 4.220 -10.789 -9.515 1.00 75.81 70 GLY A O 1
ATOM 562 N N . PRO A 1 71 ? 4.135 -12.521 -10.948 1.00 75.31 71 PRO A N 1
ATOM 563 C CA . PRO A 1 71 ? 4.183 -11.740 -12.196 1.00 75.31 71 PRO A CA 1
ATOM 564 C C . PRO A 1 71 ? 2.992 -10.803 -12.442 1.00 75.31 71 PRO A C 1
ATOM 566 O O . PRO A 1 71 ? 2.984 -10.088 -13.439 1.00 75.31 71 PRO A O 1
ATOM 569 N N . GLY A 1 72 ? 1.974 -10.804 -11.579 1.00 82.44 72 GLY A N 1
ATOM 570 C CA . GLY A 1 72 ? 0.842 -9.882 -11.701 1.00 82.44 72 GLY A CA 1
ATOM 571 C C . GLY A 1 72 ? 1.094 -8.492 -11.100 1.00 82.44 72 GLY A C 1
ATOM 572 O O . GLY A 1 72 ? 0.183 -7.666 -11.091 1.00 82.44 72 GLY A O 1
ATOM 573 N N . LYS A 1 73 ? 2.310 -8.230 -10.605 1.00 91.94 73 LYS A N 1
ATOM 574 C CA . LYS A 1 73 ? 2.760 -6.906 -10.164 1.00 91.94 73 LYS A CA 1
ATOM 575 C C . LYS A 1 73 ? 3.517 -6.185 -11.272 1.00 91.94 73 LYS A C 1
ATOM 577 O O . LYS A 1 73 ? 4.258 -6.800 -12.037 1.00 91.94 73 LYS A O 1
ATOM 582 N N . THR A 1 74 ? 3.389 -4.870 -11.30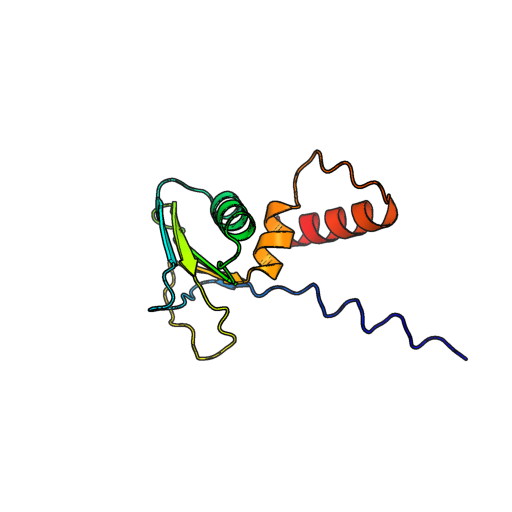9 1.00 93.31 74 THR A N 1
ATOM 583 C CA . THR A 1 74 ? 4.127 -3.996 -12.218 1.00 93.31 74 THR A CA 1
ATOM 584 C C . THR A 1 74 ? 5.293 -3.330 -11.502 1.00 93.31 74 THR A C 1
ATOM 586 O O . THR A 1 74 ? 5.254 -3.089 -10.294 1.00 93.31 74 THR A O 1
ATOM 589 N N . ILE A 1 75 ? 6.368 -3.072 -12.248 1.00 94.62 75 ILE A N 1
ATOM 590 C CA . ILE A 1 75 ? 7.586 -2.458 -11.716 1.00 94.62 75 ILE A CA 1
ATOM 591 C C . ILE A 1 75 ? 7.379 -0.946 -11.642 1.00 94.62 75 ILE A C 1
ATOM 593 O O . ILE A 1 75 ? 7.277 -0.277 -12.668 1.00 94.62 75 ILE A O 1
ATOM 597 N N . HIS A 1 76 ? 7.383 -0.417 -10.423 1.00 95.56 76 HIS A N 1
ATOM 598 C CA . HIS A 1 76 ? 7.345 1.008 -10.119 1.00 95.56 76 HIS A CA 1
ATOM 599 C C . HIS A 1 76 ? 8.259 1.289 -8.921 1.00 95.56 76 HIS A C 1
ATOM 601 O O . HIS A 1 76 ? 7.916 0.986 -7.778 1.00 95.56 76 HIS A O 1
ATOM 607 N N . ALA A 1 77 ? 9.451 1.837 -9.178 1.00 96.69 77 ALA A N 1
ATOM 608 C CA . ALA A 1 77 ? 10.538 1.951 -8.197 1.00 96.69 77 ALA A CA 1
ATOM 609 C C . ALA A 1 77 ? 10.153 2.730 -6.921 1.00 96.69 77 ALA A C 1
ATOM 611 O O . ALA A 1 77 ? 10.652 2.453 -5.825 1.00 96.69 77 ALA A O 1
ATOM 612 N N . GLU A 1 78 ? 9.248 3.694 -7.055 1.00 97.25 78 GLU A N 1
ATOM 613 C CA . GLU A 1 78 ? 8.733 4.535 -5.981 1.00 97.25 78 GLU A CA 1
ATOM 614 C C . GLU A 1 78 ? 7.744 3.816 -5.052 1.00 97.25 78 GLU A C 1
ATOM 616 O O . GLU A 1 78 ? 7.494 4.301 -3.948 1.00 97.25 78 GLU A O 1
ATOM 621 N N . TYR A 1 79 ? 7.240 2.641 -5.438 1.00 97.50 79 TYR A N 1
ATOM 622 C CA . TYR A 1 79 ? 6.286 1.875 -4.643 1.00 97.50 79 TYR A CA 1
ATOM 623 C C . TYR A 1 79 ? 6.941 0.777 -3.802 1.00 97.50 79 TYR A C 1
ATOM 625 O O . TYR A 1 79 ? 8.061 0.316 -4.052 1.00 97.50 79 TYR A O 1
ATOM 633 N N . VAL A 1 80 ? 6.217 0.385 -2.764 1.00 97.38 80 VAL A N 1
ATOM 634 C CA . VAL A 1 80 ? 6.389 -0.845 -2.000 1.00 97.38 80 VAL A CA 1
ATOM 635 C C . VAL A 1 80 ? 5.040 -1.539 -1.977 1.00 97.38 80 VAL A C 1
ATOM 637 O O . VAL A 1 80 ? 4.045 -0.958 -1.538 1.00 97.38 80 VAL A O 1
ATOM 640 N N . TYR A 1 81 ? 5.014 -2.779 -2.437 1.00 97.12 81 TYR A N 1
ATOM 641 C CA . TYR A 1 81 ? 3.861 -3.646 -2.289 1.00 97.12 81 TYR A CA 1
ATOM 642 C C . TYR A 1 81 ? 3.963 -4.426 -0.979 1.00 97.12 81 TYR A C 1
ATOM 644 O O . TYR A 1 81 ? 5.019 -4.976 -0.667 1.00 97.12 81 TYR A O 1
ATOM 652 N N . MET A 1 82 ? 2.859 -4.518 -0.241 1.00 96.25 82 MET A N 1
ATOM 653 C CA . MET A 1 82 ? 2.751 -5.349 0.961 1.00 96.25 82 MET A CA 1
ATOM 654 C C . MET A 1 82 ? 1.421 -6.084 0.979 1.00 96.25 82 MET A C 1
ATOM 656 O O . MET A 1 82 ? 0.370 -5.460 0.825 1.00 96.25 82 MET A O 1
ATOM 660 N N . ASP A 1 83 ? 1.431 -7.392 1.219 1.00 95.75 83 ASP A N 1
ATOM 661 C CA . ASP A 1 83 ? 0.188 -8.131 1.441 1.00 95.75 83 ASP A CA 1
ATOM 662 C C . ASP A 1 83 ? -0.405 -7.874 2.842 1.00 95.75 83 ASP A C 1
ATOM 664 O O . ASP A 1 83 ? 0.217 -7.284 3.734 1.00 95.75 83 ASP A O 1
ATOM 668 N N . ARG A 1 84 ? -1.648 -8.319 3.060 1.00 94.44 84 ARG A N 1
ATOM 669 C CA . ARG A 1 84 ? -2.337 -8.144 4.346 1.00 94.44 84 ARG A CA 1
ATOM 670 C C . ARG A 1 84 ? -1.595 -8.815 5.509 1.00 94.44 84 ARG A C 1
ATOM 672 O O . ARG A 1 84 ? -1.637 -8.288 6.620 1.00 94.44 84 ARG A O 1
ATOM 679 N N . SER A 1 85 ? -0.916 -9.938 5.282 1.00 92.00 85 SER A N 1
ATOM 680 C CA . SER A 1 85 ? -0.159 -10.673 6.310 1.00 92.00 85 SER A CA 1
ATOM 681 C C . SER A 1 85 ? 1.093 -9.910 6.749 1.00 92.00 85 SER A C 1
ATOM 683 O O . SER A 1 85 ? 1.413 -9.841 7.942 1.00 92.00 85 SER A O 1
ATOM 685 N N . HIS A 1 86 ? 1.781 -9.278 5.799 1.00 91.62 86 HIS A N 1
ATOM 686 C CA . HIS A 1 86 ? 2.888 -8.378 6.060 1.00 91.62 86 HIS A CA 1
ATOM 687 C C . HIS A 1 86 ? 2.385 -7.163 6.824 1.00 91.62 86 HIS A C 1
ATOM 689 O O . HIS A 1 86 ? 2.938 -6.821 7.868 1.00 91.62 86 HIS A O 1
ATOM 695 N N . CYS A 1 87 ? 1.281 -6.571 6.367 1.00 93.38 87 CYS A N 1
ATOM 696 C CA . CYS A 1 87 ? 0.678 -5.442 7.049 1.00 93.38 87 CYS A CA 1
ATOM 697 C C . CYS A 1 87 ? 0.274 -5.767 8.483 1.00 93.38 87 CYS A C 1
ATOM 699 O O . CYS A 1 87 ? 0.572 -4.976 9.378 1.00 93.38 87 CYS A O 1
ATOM 701 N N . PHE A 1 88 ? -0.335 -6.931 8.727 1.00 90.50 88 PHE A N 1
ATOM 702 C CA . PHE A 1 88 ? -0.654 -7.394 10.076 1.00 90.50 88 PHE A CA 1
ATOM 703 C C . PHE A 1 88 ? 0.594 -7.454 10.952 1.00 90.50 88 PHE A C 1
ATOM 705 O O . PHE A 1 88 ? 0.568 -6.961 12.078 1.00 90.50 88 PHE A O 1
ATOM 712 N N . SER A 1 89 ? 1.700 -7.977 10.421 1.00 86.06 89 SER A N 1
ATOM 713 C CA . SER A 1 89 ? 2.971 -8.040 11.147 1.00 86.06 89 SER A CA 1
ATOM 714 C C . SER A 1 89 ? 3.501 -6.634 11.456 1.00 86.06 89 SER A C 1
ATOM 716 O O . SER A 1 89 ? 3.780 -6.320 12.611 1.00 86.06 89 SER A O 1
ATOM 718 N N . LEU A 1 90 ? 3.556 -5.753 10.452 1.00 86.62 90 LEU A N 1
ATOM 719 C CA . LEU A 1 90 ? 4.090 -4.393 10.567 1.00 86.62 90 LEU A CA 1
ATOM 720 C C . LEU A 1 90 ? 3.265 -3.496 11.506 1.00 86.62 90 LEU A C 1
ATOM 722 O O . LEU A 1 90 ? 3.818 -2.698 12.266 1.00 86.62 90 LEU A O 1
ATOM 726 N N . ALA A 1 91 ? 1.938 -3.615 11.470 1.00 83.88 91 ALA A N 1
ATOM 727 C CA . ALA A 1 91 ? 1.036 -2.844 12.320 1.00 83.88 91 ALA A CA 1
ATOM 728 C C . ALA A 1 91 ? 1.017 -3.347 13.768 1.00 83.88 91 ALA A C 1
ATOM 730 O O . ALA A 1 91 ? 0.879 -2.536 14.688 1.00 83.88 91 ALA A O 1
ATOM 731 N N . SER A 1 92 ? 1.173 -4.662 13.960 1.00 77.25 92 SER A N 1
ATOM 732 C CA . SER A 1 92 ? 1.241 -5.304 15.279 1.00 77.25 92 SER A CA 1
ATOM 733 C C . SER A 1 92 ? 2.521 -4.965 16.046 1.00 77.25 92 SER A C 1
ATOM 735 O O . SER A 1 92 ? 2.548 -5.109 17.264 1.00 77.25 92 SER A O 1
ATOM 737 N N . CYS A 1 93 ? 3.559 -4.453 15.380 1.00 69.25 93 CYS A N 1
ATOM 738 C CA . CYS A 1 93 ? 4.780 -3.960 16.018 1.00 69.25 93 CYS A CA 1
ATOM 739 C C . CYS A 1 93 ? 4.552 -2.642 16.788 1.00 69.25 93 CYS A C 1
ATOM 741 O O . CYS A 1 93 ? 5.127 -1.613 16.448 1.00 69.25 93 CYS A O 1
ATOM 743 N N . SER A 1 94 ? 3.698 -2.620 17.812 1.00 59.72 94 SER A N 1
ATOM 744 C CA . SER A 1 94 ? 3.533 -1.489 18.737 1.00 59.72 94 SER A CA 1
ATOM 745 C C . SER A 1 94 ? 4.158 -1.808 20.098 1.00 59.72 94 SER A C 1
ATOM 747 O O . SER A 1 94 ? 4.011 -2.920 20.595 1.00 59.72 94 SER A O 1
ATOM 749 N N . GLU A 1 95 ? 4.788 -0.814 20.736 1.00 52.06 95 GLU A N 1
ATOM 750 C CA . GLU A 1 95 ? 5.418 -0.924 22.068 1.00 52.06 95 GLU A CA 1
ATOM 751 C C . GLU A 1 95 ? 4.454 -1.352 23.198 1.00 52.06 95 GLU A C 1
ATOM 753 O O . GLU A 1 95 ? 4.905 -1.709 24.282 1.00 52.06 95 GLU A O 1
ATOM 758 N N . ASN A 1 96 ? 3.135 -1.373 22.958 1.00 45.47 96 ASN A N 1
ATOM 759 C CA . ASN A 1 96 ? 2.108 -1.640 23.971 1.00 45.47 96 ASN A CA 1
ATOM 760 C C . ASN A 1 96 ? 1.065 -2.695 23.559 1.00 45.47 96 ASN A C 1
ATOM 762 O O . ASN A 1 96 ? -0.103 -2.590 23.934 1.00 45.47 96 ASN A O 1
ATOM 766 N N . VAL A 1 97 ? 1.440 -3.744 22.819 1.00 49.19 97 VAL A N 1
ATOM 767 C CA . VAL A 1 97 ? 0.535 -4.900 22.700 1.00 49.19 97 VAL A CA 1
ATOM 768 C C . VAL A 1 97 ? 0.580 -5.694 24.014 1.00 49.19 97 VAL A C 1
ATOM 770 O O . VAL A 1 97 ? 1.525 -6.442 24.280 1.00 49.19 97 VAL A O 1
ATOM 773 N N . GLN A 1 98 ? -0.444 -5.538 24.861 1.00 47.03 98 GLN A N 1
ATOM 774 C CA . GLN A 1 98 ? -0.738 -6.482 25.947 1.00 47.03 98 GLN A CA 1
ATOM 775 C C . GLN A 1 98 ? -1.234 -7.797 25.331 1.00 47.03 98 GLN A C 1
ATOM 777 O O . GLN A 1 98 ? -2.424 -8.102 25.337 1.00 47.03 98 GLN A O 1
ATOM 782 N N . MET A 1 99 ? -0.321 -8.583 24.758 1.00 49.75 99 MET A N 1
ATOM 783 C CA . MET A 1 99 ? -0.636 -9.966 24.422 1.00 49.75 99 MET A CA 1
ATOM 784 C C . MET A 1 99 ? -0.703 -10.772 25.714 1.00 49.75 99 MET A C 1
ATOM 786 O O . MET A 1 99 ? 0.247 -10.807 26.494 1.00 49.75 99 MET A O 1
ATOM 790 N N . THR A 1 100 ? -1.835 -11.435 25.928 1.00 48.59 100 THR A N 1
ATOM 791 C CA . THR A 1 100 ? -2.117 -12.300 27.083 1.00 48.59 100 THR A CA 1
ATOM 792 C C . THR A 1 100 ? -1.243 -13.560 27.124 1.00 48.59 100 THR A C 1
ATOM 794 O O . THR A 1 100 ? -1.278 -14.296 28.107 1.00 48.59 100 THR A O 1
ATOM 797 N N . VAL A 1 101 ? -0.414 -13.796 26.097 1.00 55.66 101 VAL A N 1
ATOM 798 C CA . VAL A 1 101 ? 0.474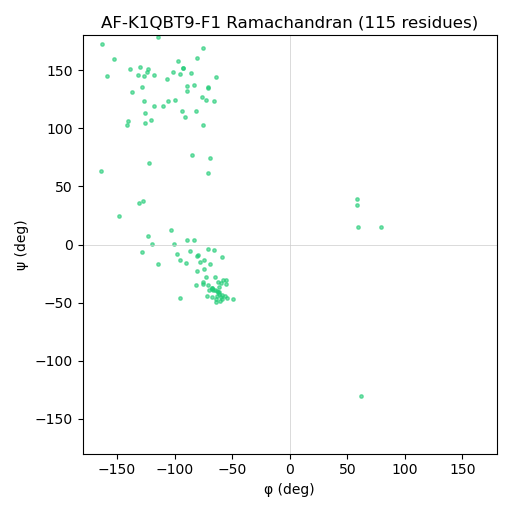 -14.957 25.975 1.00 55.66 101 VAL A CA 1
ATOM 799 C C . VAL A 1 101 ? 1.923 -14.501 25.748 1.00 55.66 101 VAL A C 1
ATOM 801 O O . VAL A 1 101 ? 2.315 -14.101 24.652 1.00 55.66 101 VAL A O 1
ATOM 804 N N . GLN A 1 102 ? 2.754 -14.604 26.792 1.00 54.66 102 GLN A N 1
ATOM 805 C CA . GLN A 1 102 ? 4.167 -14.182 26.798 1.00 54.66 102 GLN A CA 1
ATOM 806 C C . GLN A 1 102 ? 5.012 -14.837 25.682 1.00 54.66 102 GLN A C 1
ATOM 808 O O . GLN A 1 102 ? 5.955 -14.233 25.172 1.00 54.66 102 GLN A O 1
ATOM 813 N N . THR A 1 103 ? 4.674 -16.061 25.266 1.00 52.72 103 THR A N 1
ATOM 814 C CA . THR A 1 103 ? 5.372 -16.782 24.189 1.00 52.72 103 THR A CA 1
ATOM 815 C C . THR A 1 103 ? 5.114 -16.178 22.809 1.00 52.72 103 THR A C 1
ATOM 817 O O . THR A 1 103 ? 6.013 -16.173 21.970 1.00 52.72 103 THR A O 1
ATOM 820 N N . GLU A 1 104 ? 3.913 -15.653 22.563 1.00 56.91 104 GLU A N 1
ATOM 821 C CA . GLU A 1 104 ? 3.596 -14.987 21.296 1.00 56.91 104 GLU A CA 1
ATOM 822 C C . GLU A 1 104 ? 4.234 -13.600 21.239 1.00 56.91 104 GLU A C 1
ATOM 824 O O . GLU A 1 104 ? 4.703 -13.190 20.178 1.00 56.91 104 GLU A O 1
ATOM 829 N N . LYS A 1 105 ? 4.368 -12.925 22.392 1.00 58.28 105 LYS A N 1
ATOM 830 C CA . LYS A 1 105 ? 5.037 -11.619 22.498 1.00 58.28 105 LYS A CA 1
ATOM 831 C C . LYS A 1 105 ? 6.490 -11.699 22.055 1.00 58.28 105 LYS A C 1
ATOM 833 O O . LYS A 1 105 ? 6.903 -10.957 21.175 1.00 58.28 105 LYS A O 1
ATOM 838 N N . ASN A 1 106 ? 7.226 -12.682 22.567 1.00 59.62 106 ASN A N 1
ATOM 839 C CA . ASN A 1 106 ? 8.628 -12.875 22.205 1.00 59.62 106 ASN A CA 1
ATOM 840 C C . ASN A 1 106 ? 8.820 -13.197 20.706 1.00 59.62 106 ASN A C 1
ATOM 842 O O . ASN A 1 106 ? 9.837 -12.820 20.128 1.00 59.62 106 ASN A O 1
ATOM 846 N N . LYS A 1 107 ? 7.857 -13.885 20.070 1.00 63.72 107 LYS A N 1
ATOM 847 C CA . LYS A 1 107 ? 7.885 -14.159 18.622 1.00 63.72 107 LYS A CA 1
ATOM 848 C C . LYS A 1 107 ? 7.616 -12.898 17.804 1.00 63.72 107 LYS A C 1
ATOM 850 O O . LYS A 1 107 ? 8.325 -12.651 16.834 1.00 63.72 107 LYS A O 1
ATOM 855 N N . LEU A 1 108 ? 6.622 -12.105 18.204 1.00 61.91 108 LEU A N 1
ATOM 856 C CA . LEU A 1 108 ? 6.300 -10.838 17.554 1.00 61.91 108 LEU A CA 1
ATOM 857 C C . LEU A 1 108 ? 7.470 -9.852 17.672 1.00 61.91 108 LEU A C 1
ATOM 859 O O . LEU A 1 108 ? 7.880 -9.283 16.670 1.00 61.91 108 LEU A O 1
ATOM 863 N N . ASP A 1 109 ? 8.081 -9.739 18.853 1.00 62.12 109 ASP A N 1
ATOM 864 C CA . ASP A 1 109 ? 9.240 -8.872 19.095 1.00 62.12 109 ASP A CA 1
ATOM 865 C C . ASP A 1 109 ? 10.458 -9.265 18.237 1.00 62.12 109 ASP A C 1
ATOM 867 O O . ASP A 1 109 ? 11.186 -8.393 17.760 1.00 62.12 109 ASP A O 1
ATOM 871 N N . ALA A 1 110 ? 10.680 -10.565 18.003 1.00 62.84 110 ALA A N 1
ATOM 872 C CA . ALA A 1 110 ? 11.726 -11.045 17.097 1.00 62.84 110 ALA A CA 1
ATOM 873 C C . ALA A 1 110 ? 11.429 -10.676 15.630 1.00 62.84 110 ALA A C 1
ATOM 875 O O . ALA A 1 110 ? 12.298 -10.129 14.954 1.00 62.84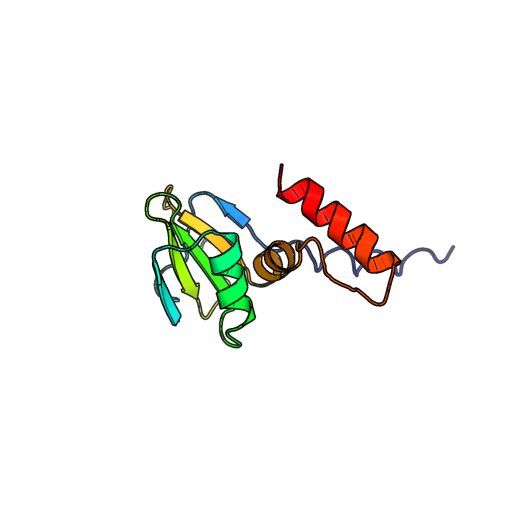 110 ALA A O 1
ATOM 876 N N . ILE A 1 111 ? 10.186 -10.878 15.171 1.00 63.94 111 ILE A N 1
ATOM 877 C CA . ILE A 1 111 ? 9.735 -10.497 13.819 1.00 63.94 111 ILE A CA 1
ATOM 878 C C . ILE A 1 111 ? 9.853 -8.979 13.608 1.00 63.94 111 ILE A C 1
ATOM 880 O O . ILE A 1 111 ? 10.289 -8.530 12.549 1.00 63.94 111 ILE A O 1
ATOM 884 N N . CYS A 1 112 ? 9.499 -8.178 14.615 1.00 63.78 112 CYS A N 1
ATOM 885 C CA . CYS A 1 112 ? 9.597 -6.723 14.555 1.00 63.78 112 CYS A CA 1
ATOM 886 C C . CYS A 1 112 ? 11.052 -6.238 14.496 1.00 63.78 112 CYS A C 1
ATOM 888 O O . CYS A 1 112 ? 11.341 -5.295 13.765 1.00 63.78 112 CYS A O 1
ATOM 890 N N . LYS A 1 113 ? 11.979 -6.885 15.217 1.00 60.38 113 LYS A N 1
ATOM 891 C CA . LYS A 1 113 ? 13.409 -6.531 15.184 1.00 60.38 113 LYS A CA 1
ATOM 892 C C . LYS A 1 113 ? 14.064 -6.808 13.834 1.00 60.38 113 LYS A C 1
ATOM 894 O O . LYS A 1 113 ? 14.872 -6.002 13.395 1.00 60.38 113 LYS A O 1
ATOM 899 N N . GLU A 1 114 ? 13.712 -7.909 13.178 1.00 59.50 114 GLU A N 1
ATOM 900 C CA . GLU A 1 114 ? 14.264 -8.253 11.860 1.00 59.50 114 GLU A CA 1
ATOM 901 C C . GLU A 1 114 ? 13.707 -7.371 10.733 1.00 59.50 114 GLU A C 1
ATOM 903 O O . GLU A 1 114 ? 14.395 -7.149 9.744 1.00 59.50 114 GLU A O 1
ATOM 908 N N . ARG A 1 115 ? 12.479 -6.850 10.875 1.00 58.25 115 ARG A N 1
ATOM 909 C CA . ARG A 1 115 ? 11.795 -6.062 9.829 1.00 58.25 115 ARG A CA 1
ATOM 910 C C . ARG A 1 115 ? 11.887 -4.540 9.993 1.00 58.25 115 ARG A C 1
ATOM 912 O O . ARG A 1 115 ? 11.438 -3.821 9.110 1.00 58.25 115 ARG A O 1
ATOM 919 N N . MET A 1 116 ? 12.413 -4.044 11.117 1.00 52.38 116 MET A N 1
ATOM 920 C CA . MET A 1 116 ? 12.672 -2.611 11.364 1.00 52.38 116 MET A CA 1
ATOM 921 C C . MET A 1 116 ? 14.150 -2.213 11.170 1.00 52.38 116 MET A C 1
ATOM 923 O O . MET A 1 116 ? 14.497 -1.056 11.410 1.00 52.38 116 MET A O 1
ATOM 927 N N . SER A 1 117 ? 15.003 -3.171 10.795 1.00 44.22 117 SER A N 1
ATOM 928 C CA . SER A 1 117 ? 16.411 -2.990 10.409 1.00 44.22 117 SER A CA 1
ATOM 929 C C . SER A 1 117 ? 16.541 -2.683 8.922 1.00 44.22 117 SER A C 1
ATOM 931 O O . SER A 1 117 ? 17.605 -2.123 8.576 1.00 44.22 117 SER A O 1
#

Sequence (117 aa):
MKVFILLSVLSLIAGEYDYGYRVDNQLLKSFNDVGERSCCKECIAYTNCQSVNYNKNNYSCELNYQHISGPGKTIHAEYVYMDRSHCFSLASCSENVQMTVQTEKNKLDAICKERMS

Nearest PDB structures (foldseek):
  2yil-assembly1_A  TM=7.570E-01  e=1.872E-04  Sarcocystis muris
  4dur-assembly1_A  TM=8.639E-01  e=2.879E-02  Homo sapiens
  6o1g-assembly1_A  TM=7.916E-01  e=1.751E-02  Homo sapiens
  5i25-assembly1_A  TM=6.888E-01  e=1.133E-02  Homo sapiens
  5eok-assembly1_A  TM=7.620E-01  e=3.260E-02  Homo sapiens

Secondary structure (DSSP, 8-state):
----SSSSSSTT----EEEEEE--S-EEEEE-S--HHHHHHHHHHSTT--EEEEETTTTEEEEES----GGGSEEEEEEEEEEHHHHHHHHH--TT---S-HHHHHHHHHHHHHH--

Organism: Magallana gigas (NCBI:txid29159)